Protein AF-A0A0F9GBS3-F1 (afdb_monomer)

Secondary structure (DSSP, 8-state):
---EEEE----BTSTTS---GGG---SSGGGGGHHHHHHHHHHHHHHHHHT---SEEEE-S--B-

pLDDT: mean 95.33, std 2.52, range [88.38, 98.38]

Structure (mmCIF, N/CA/C/O backbone):
data_AF-A0A0F9GBS3-F1
#
_entry.id   AF-A0A0F9GBS3-F1
#
loop_
_atom_site.group_PDB
_atom_site.id
_atom_site.type_symbol
_atom_site.label_atom_id
_atom_site.label_alt_id
_atom_site.label_comp_id
_atom_site.label_asym_id
_atom_site.label_entity_id
_atom_site.label_seq_id
_atom_site.pdbx_PDB_ins_code
_atom_site.Cartn_x
_atom_site.Cartn_y
_atom_site.Cartn_z
_atom_site.occupancy
_atom_site.B_iso_or_equiv
_atom_site.auth_seq_id
_atom_site.auth_comp_id
_atom_site.auth_asym_id
_atom_site.auth_atom_id
_atom_site.pdbx_PDB_model_num
ATOM 1 N N . MET A 1 1 ? -15.187 -1.213 22.135 1.00 88.38 1 MET A N 1
ATOM 2 C CA . MET A 1 1 ? -15.882 -1.334 20.833 1.00 88.38 1 MET A CA 1
ATOM 3 C C . MET A 1 1 ? -14.882 -1.859 19.814 1.00 88.38 1 MET A C 1
ATOM 5 O O . MET A 1 1 ? -13.749 -1.397 19.861 1.00 88.38 1 MET A O 1
ATOM 9 N N . LYS A 1 2 ? -15.251 -2.833 18.973 1.00 96.62 2 LYS A N 1
ATOM 10 C CA . LYS A 1 2 ? -14.362 -3.397 17.940 1.00 96.62 2 LYS A CA 1
ATOM 11 C C . LYS A 1 2 ? -14.491 -2.614 16.629 1.00 96.62 2 LYS A C 1
ATOM 13 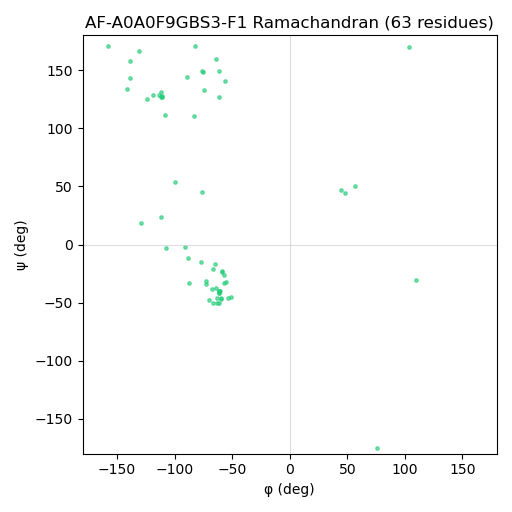O O . LYS A 1 2 ? -15.587 -2.148 16.326 1.00 96.62 2 LYS A O 1
ATOM 18 N N . ARG A 1 3 ? -13.395 -2.435 15.884 1.00 98.00 3 ARG A N 1
ATOM 19 C CA . ARG A 1 3 ? -13.338 -1.650 14.634 1.00 98.00 3 ARG A CA 1
ATOM 20 C C . ARG A 1 3 ? -12.931 -2.521 13.450 1.00 98.00 3 ARG A C 1
ATOM 22 O O . ARG A 1 3 ? -11.909 -3.203 13.499 1.00 98.00 3 ARG A O 1
ATOM 29 N N . PHE A 1 4 ? -13.725 -2.450 12.388 1.00 97.88 4 PHE A N 1
ATOM 30 C CA . PHE A 1 4 ? -13.522 -3.179 11.140 1.00 97.88 4 PHE A CA 1
ATOM 31 C C . PHE A 1 4 ? -13.171 -2.188 10.026 1.00 97.88 4 PHE A C 1
ATOM 33 O O . PHE A 1 4 ? -13.862 -1.179 9.879 1.00 97.88 4 PHE A O 1
ATOM 40 N N . LEU A 1 5 ? -12.118 -2.461 9.256 1.00 98.00 5 LEU A N 1
ATOM 41 C CA . LEU A 1 5 ? -11.774 -1.707 8.051 1.00 98.00 5 LEU A CA 1
ATOM 42 C C . LEU A 1 5 ? -11.978 -2.603 6.830 1.00 98.00 5 LEU A C 1
ATOM 44 O O . LEU A 1 5 ? -11.421 -3.695 6.774 1.00 98.00 5 LEU A O 1
ATOM 48 N N . VAL A 1 6 ? -12.751 -2.128 5.856 1.00 97.94 6 VAL A N 1
ATOM 49 C CA . VAL A 1 6 ? -12.924 -2.785 4.556 1.00 97.94 6 VAL A CA 1
ATOM 50 C C . VAL A 1 6 ? -12.250 -1.934 3.492 1.00 97.94 6 VAL A C 1
ATOM 52 O O . VAL A 1 6 ? -12.524 -0.738 3.400 1.00 97.94 6 VAL A O 1
ATOM 55 N N . ILE A 1 7 ? -11.379 -2.551 2.703 1.00 97.75 7 ILE A N 1
ATOM 56 C CA . ILE A 1 7 ? -10.760 -1.971 1.507 1.00 97.75 7 ILE A CA 1
ATOM 57 C C . ILE A 1 7 ? -10.894 -2.959 0.345 1.00 97.75 7 ILE A C 1
ATOM 59 O O . ILE A 1 7 ? -11.241 -4.119 0.556 1.00 97.75 7 ILE A O 1
ATOM 63 N N . SER A 1 8 ? -10.641 -2.512 -0.877 1.00 97.50 8 SER A N 1
ATOM 64 C CA . SER A 1 8 ? -10.762 -3.315 -2.096 1.00 97.50 8 SER A CA 1
ATOM 65 C C . SER A 1 8 ? -9.908 -2.694 -3.207 1.00 97.50 8 SER A C 1
ATOM 67 O O . SER A 1 8 ? -9.403 -1.583 -3.009 1.00 97.50 8 SER A O 1
ATOM 69 N N . ASP A 1 9 ? -9.746 -3.398 -4.330 1.00 96.56 9 ASP A N 1
ATOM 70 C CA . ASP A 1 9 ? -9.228 -2.846 -5.595 1.00 96.56 9 ASP A CA 1
ATOM 71 C C . ASP A 1 9 ? -7.843 -2.199 -5.432 1.00 96.56 9 ASP A C 1
ATOM 73 O O . ASP A 1 9 ? -7.585 -1.051 -5.803 1.00 96.56 9 ASP A O 1
ATOM 77 N N . LEU A 1 10 ? -6.925 -2.939 -4.807 1.00 97.12 10 LEU A N 1
ATOM 78 C CA . LEU A 1 10 ? -5.556 -2.472 -4.600 1.00 97.12 10 LEU A CA 1
ATOM 79 C C . LEU A 1 10 ? -4.758 -2.488 -5.907 1.00 97.12 10 LEU A C 1
ATOM 81 O O . LEU A 1 10 ? -3.849 -1.667 -6.061 1.00 97.12 10 LEU A O 1
ATOM 85 N N . HIS A 1 11 ? -5.074 -3.424 -6.810 1.00 97.00 11 HIS A N 1
ATOM 86 C CA . HIS A 1 11 ? -4.412 -3.621 -8.100 1.00 97.00 11 HIS A CA 1
ATOM 87 C C . HIS A 1 11 ? -2.877 -3.635 -7.969 1.00 97.00 11 HIS A C 1
ATOM 89 O O . HIS A 1 11 ? -2.150 -2.947 -8.694 1.00 97.00 11 HIS A O 1
ATOM 95 N N . CYS A 1 12 ? -2.342 -4.344 -6.966 1.00 95.50 12 CYS A N 1
ATOM 96 C CA . CYS A 1 12 ? -0.894 -4.408 -6.763 1.00 95.50 12 CYS A CA 1
ATOM 97 C C . CYS A 1 12 ? -0.233 -5.048 -7.989 1.00 95.50 12 CYS A C 1
ATOM 99 O O . CYS A 1 12 ? -0.597 -6.146 -8.377 1.00 95.50 12 CYS A O 1
ATOM 101 N N . GLY A 1 13 ? 0.764 -4.388 -8.570 1.00 92.19 13 GLY A N 1
ATOM 102 C CA . GLY A 1 13 ? 1.366 -4.782 -9.847 1.00 92.19 13 GLY A CA 1
ATOM 103 C C . GLY A 1 13 ? 1.018 -3.821 -10.982 1.00 92.19 13 GLY A C 1
ATOM 104 O O . GLY A 1 13 ? 1.881 -3.546 -11.819 1.00 92.19 13 GLY A O 1
ATOM 105 N N . HIS A 1 14 ? -0.161 -3.196 -10.938 1.00 94.12 14 HIS A N 1
ATOM 106 C CA . HIS A 1 14 ? -0.617 -2.254 -11.955 1.00 94.12 14 HIS A CA 1
ATOM 107 C C . HIS A 1 14 ? 0.255 -0.990 -12.040 1.00 94.12 14 HIS A C 1
ATOM 109 O O . HIS A 1 14 ? 0.946 -0.591 -11.091 1.00 94.12 14 HIS A O 1
ATOM 115 N N . GLU A 1 15 ? 0.189 -0.300 -13.181 1.00 91.88 15 GLU A N 1
ATOM 116 C CA . GLU A 1 15 ? 0.900 0.962 -13.420 1.00 91.88 15 GLU A CA 1
ATOM 117 C C . GLU A 1 15 ? 0.564 2.018 -12.357 1.00 91.88 15 GLU A C 1
ATOM 119 O O . GLU A 1 15 ? 1.421 2.816 -11.980 1.00 91.88 15 GLU A O 1
ATOM 124 N N . VAL A 1 16 ? -0.668 1.994 -11.838 1.00 89.69 16 VAL A N 1
ATOM 125 C CA . VAL A 1 16 ? -1.201 2.997 -10.900 1.00 89.69 16 VAL A CA 1
ATOM 126 C C . VAL A 1 16 ? -1.831 2.387 -9.641 1.00 89.69 16 VAL A C 1
ATOM 128 O O . 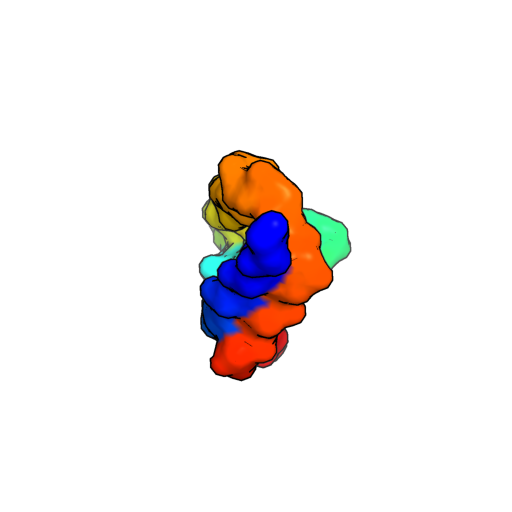VAL A 1 16 ? -2.601 3.054 -8.960 1.00 89.69 16 VAL A O 1
ATOM 131 N N . GLY A 1 17 ? -1.522 1.126 -9.331 1.00 94.56 17 GLY A N 1
ATOM 132 C CA . GLY A 1 17 ? -2.058 0.433 -8.156 1.00 94.56 17 GLY A CA 1
ATOM 133 C C . GLY A 1 17 ? -1.313 0.739 -6.854 1.00 94.56 17 GLY A C 1
ATOM 134 O O . GLY A 1 17 ? -0.212 1.302 -6.856 1.00 94.56 17 GLY A O 1
ATOM 135 N N . LEU A 1 18 ? -1.870 0.295 -5.726 1.00 96.06 18 LEU A N 1
ATOM 136 C CA . LEU A 1 18 ? -1.330 0.449 -4.366 1.00 96.06 18 LEU A CA 1
ATOM 137 C C . LEU A 1 18 ? -0.172 -0.516 -4.073 1.00 96.06 18 LEU A C 1
ATOM 139 O O . LEU A 1 18 ? -0.072 -1.124 -3.008 1.00 96.06 18 LEU A O 1
ATOM 143 N N . THR A 1 19 ? 0.749 -0.631 -5.022 1.00 94.94 19 THR A N 1
ATOM 144 C CA . THR A 1 19 ? 1.865 -1.565 -4.927 1.00 94.94 19 THR A CA 1
ATOM 145 C C . THR A 1 19 ? 2.912 -1.067 -3.940 1.00 94.94 19 THR A C 1
ATOM 147 O O . THR A 1 19 ? 3.363 0.079 -4.017 1.00 94.94 19 THR A O 1
ATOM 150 N N . ALA A 1 20 ? 3.358 -1.956 -3.053 1.00 93.81 20 ALA A N 1
ATOM 151 C CA . ALA A 1 20 ? 4.412 -1.654 -2.097 1.00 93.81 20 ALA A CA 1
ATOM 152 C C . ALA A 1 20 ? 5.699 -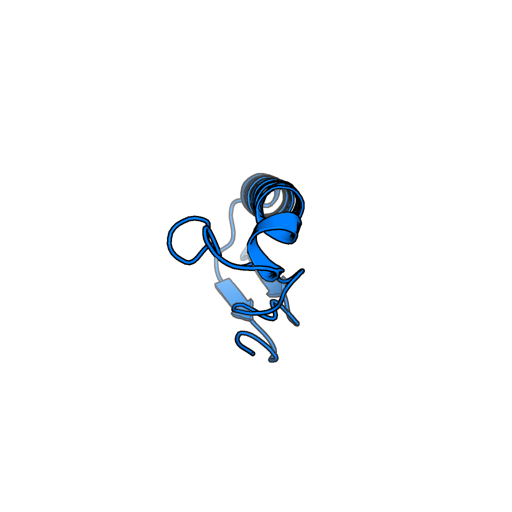1.158 -2.793 1.00 93.81 20 ALA A C 1
ATOM 154 O O . ALA A 1 20 ? 6.094 -1.728 -3.815 1.00 93.81 20 ALA A O 1
ATOM 155 N N . PRO A 1 21 ? 6.416 -0.162 -2.228 1.00 92.81 21 PRO A N 1
ATOM 156 C CA . PRO A 1 21 ? 7.639 0.380 -2.824 1.00 92.81 21 PRO A CA 1
ATOM 157 C C . PRO A 1 21 ? 8.745 -0.656 -3.073 1.00 92.81 21 PRO A C 1
ATOM 159 O O . PRO A 1 21 ? 9.563 -0.467 -3.968 1.00 92.81 21 PRO A O 1
ATOM 162 N N . SER A 1 22 ? 8.772 -1.751 -2.306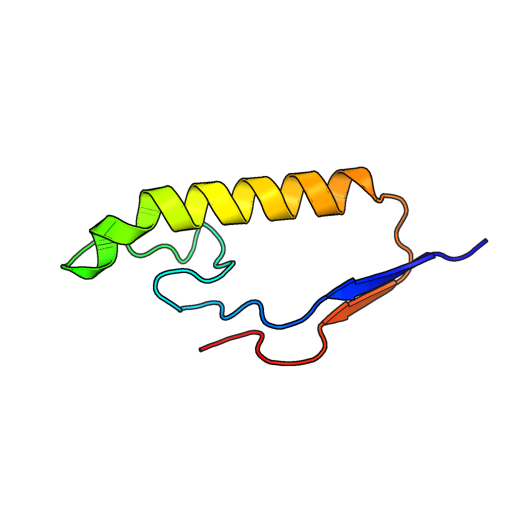 1.00 94.38 22 SER A N 1
ATOM 163 C CA . SER A 1 22 ? 9.707 -2.868 -2.508 1.00 94.38 22 SER A CA 1
ATOM 164 C C . SER A 1 22 ? 9.466 -3.643 -3.807 1.00 94.38 22 SER A C 1
ATOM 166 O O . SER A 1 22 ? 10.385 -4.284 -4.303 1.00 94.38 22 SER A O 1
ATOM 168 N N . HIS A 1 23 ? 8.260 -3.550 -4.372 1.00 93.25 23 HIS A N 1
ATOM 169 C CA . HIS A 1 23 ? 7.850 -4.177 -5.631 1.00 93.25 23 HIS A CA 1
ATOM 170 C C . HIS A 1 23 ? 7.614 -3.121 -6.725 1.00 93.25 23 HIS A C 1
ATOM 172 O O . HIS A 1 23 ? 6.821 -3.320 -7.648 1.00 93.25 23 HIS A O 1
ATOM 178 N N . ASP A 1 24 ? 8.245 -1.950 -6.595 1.00 92.81 24 ASP A N 1
ATOM 179 C CA . ASP A 1 24 ? 8.074 -0.855 -7.542 1.00 92.81 24 ASP A CA 1
ATOM 180 C C . ASP A 1 24 ? 8.824 -1.081 -8.858 1.00 92.81 24 ASP A C 1
ATOM 182 O O . ASP A 1 24 ? 9.901 -1.682 -8.902 1.00 92.81 24 ASP A O 1
ATOM 186 N N . ILE A 1 25 ? 8.262 -0.557 -9.946 1.00 90.00 25 ILE A N 1
ATOM 187 C CA . ILE A 1 25 ? 8.870 -0.671 -11.269 1.00 90.00 25 ILE A CA 1
ATOM 188 C C . ILE A 1 25 ? 9.919 0.428 -11.411 1.00 90.00 25 ILE A C 1
ATOM 190 O O . ILE A 1 25 ? 9.603 1.611 -11.511 1.00 90.00 25 ILE A O 1
ATOM 194 N N . THR A 1 26 ? 11.188 0.034 -11.436 1.00 89.06 26 THR A N 1
ATOM 195 C CA . THR A 1 26 ? 12.327 0.970 -11.474 1.00 89.06 26 THR A CA 1
ATOM 196 C C . THR A 1 26 ? 13.032 1.024 -12.828 1.00 89.06 26 THR A C 1
ATOM 198 O O . THR A 1 26 ? 13.964 1.807 -13.005 1.00 89.06 26 THR A O 1
ATOM 201 N N . ARG A 1 27 ? 12.612 0.203 -13.800 1.00 91.31 27 ARG A N 1
ATOM 202 C CA . ARG A 1 27 ? 13.233 0.098 -15.130 1.00 91.31 27 ARG A CA 1
ATOM 203 C C . ARG A 1 27 ? 12.184 -0.020 -16.237 1.00 91.31 27 ARG A C 1
ATOM 205 O O . ARG A 1 27 ? 11.054 -0.435 -15.996 1.00 91.31 27 ARG A O 1
ATOM 212 N N . GLY A 1 28 ? 12.581 0.324 -17.462 1.00 94.31 28 GLY A N 1
ATOM 213 C CA . GLY A 1 28 ? 11.721 0.254 -18.647 1.00 94.31 28 GLY A CA 1
ATOM 214 C C . GLY A 1 28 ? 10.681 1.376 -18.728 1.00 94.31 28 GLY A C 1
ATOM 215 O O . GLY A 1 28 ? 10.653 2.29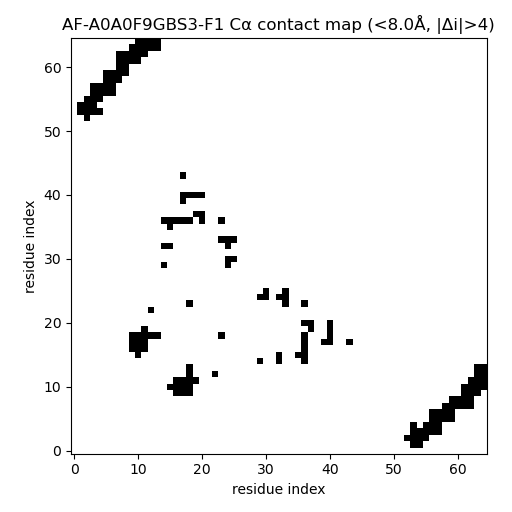1 -17.906 1.00 94.31 28 GLY A O 1
ATOM 216 N N . ARG A 1 29 ? 9.806 1.307 -19.740 1.00 93.12 29 ARG A N 1
ATOM 217 C CA . ARG A 1 29 ? 8.800 2.349 -20.039 1.00 93.12 29 ARG A CA 1
ATOM 218 C C . ARG A 1 29 ? 7.869 2.644 -18.858 1.00 93.12 29 ARG A C 1
ATOM 220 O O . ARG A 1 29 ? 7.444 3.783 -18.689 1.00 93.12 29 ARG A O 1
ATOM 227 N N . LEU A 1 30 ? 7.572 1.631 -18.047 1.00 92.25 30 LEU A N 1
ATOM 228 C CA . LEU A 1 30 ? 6.651 1.727 -16.915 1.00 92.25 30 LEU A CA 1
ATOM 229 C C . LEU A 1 30 ? 7.259 2.423 -15.688 1.00 92.25 30 LEU A C 1
ATOM 231 O O . LEU A 1 30 ? 6.516 2.893 -14.831 1.00 92.25 30 LEU A O 1
ATOM 235 N N . ALA A 1 31 ? 8.586 2.595 -15.629 1.00 94.44 31 ALA A N 1
ATOM 236 C CA . ALA A 1 31 ? 9.252 3.280 -14.517 1.00 94.44 31 ALA A CA 1
ATOM 237 C C . ALA A 1 31 ? 8.775 4.731 -14.325 1.00 94.44 31 ALA A C 1
ATOM 239 O O . ALA A 1 31 ? 8.832 5.267 -13.218 1.00 94.44 31 ALA A O 1
ATOM 240 N N . ARG A 1 32 ? 8.234 5.356 -15.381 1.00 95.00 32 ARG A N 1
ATOM 241 C CA . ARG A 1 32 ? 7.623 6.694 -15.321 1.00 95.00 32 ARG A CA 1
ATOM 242 C C . ARG A 1 32 ? 6.459 6.798 -14.328 1.00 95.00 32 ARG A C 1
ATOM 244 O O . ARG A 1 32 ? 6.155 7.900 -13.886 1.00 95.00 32 ARG A O 1
ATOM 251 N N . PHE A 1 33 ? 5.818 5.682 -13.976 1.00 95.19 33 PHE A N 1
ATOM 252 C CA . PHE A 1 33 ? 4.705 5.654 -13.026 1.00 95.19 33 PHE A CA 1
ATOM 253 C C . PHE A 1 33 ? 5.150 5.499 -11.561 1.00 95.19 33 PHE A C 1
ATOM 255 O O . PHE A 1 33 ? 4.355 5.748 -10.654 1.00 95.19 33 PHE A O 1
ATOM 262 N N . SER A 1 34 ? 6.425 5.172 -11.309 1.00 94.38 34 SER A N 1
ATOM 263 C CA . SER A 1 34 ? 6.985 5.012 -9.957 1.00 94.38 34 SER A CA 1
ATOM 264 C C . SER A 1 34 ? 6.706 6.206 -9.023 1.00 94.38 34 SER A C 1
ATOM 266 O O . SER A 1 34 ? 6.276 5.977 -7.887 1.00 94.38 34 SER A O 1
ATOM 268 N N . PRO A 1 35 ? 6.863 7.484 -9.443 1.00 93.62 35 PRO A N 1
ATOM 269 C CA . PRO A 1 35 ? 6.569 8.620 -8.564 1.00 93.62 35 PRO A CA 1
ATOM 270 C C . PRO A 1 35 ? 5.109 8.654 -8.099 1.00 93.62 35 PRO A C 1
ATOM 272 O O . PRO A 1 35 ? 4.826 8.930 -6.930 1.00 93.62 35 PRO A O 1
ATOM 275 N N . MET A 1 36 ? 4.178 8.330 -8.998 1.00 93.75 36 MET A N 1
ATOM 276 C CA . MET A 1 36 ? 2.757 8.294 -8.680 1.00 93.75 36 MET A CA 1
ATOM 277 C C . MET A 1 36 ? 2.430 7.123 -7.755 1.00 93.75 36 MET A C 1
ATOM 279 O O . MET A 1 36 ? 1.817 7.360 -6.718 1.00 93.75 36 MET A O 1
ATOM 283 N N . ARG A 1 37 ? 2.917 5.906 -8.051 1.00 94.75 37 ARG A N 1
ATOM 284 C CA . ARG A 1 37 ? 2.754 4.715 -7.192 1.00 94.75 37 ARG A CA 1
ATOM 285 C C . ARG A 1 37 ? 3.222 4.972 -5.761 1.00 94.75 37 ARG A C 1
ATOM 287 O O . ARG A 1 37 ? 2.496 4.711 -4.806 1.00 94.75 37 ARG A O 1
ATOM 294 N N . LYS A 1 38 ? 4.396 5.585 -5.596 1.00 94.12 38 LYS A N 1
ATOM 295 C CA . LYS A 1 38 ? 4.914 5.985 -4.275 1.00 94.12 38 LYS A CA 1
ATOM 296 C C . LYS A 1 38 ? 4.014 7.001 -3.577 1.00 94.12 38 LYS A C 1
ATOM 298 O O . LYS A 1 38 ? 3.814 6.905 -2.368 1.00 94.12 38 LYS A O 1
ATOM 303 N N . THR A 1 39 ? 3.478 7.964 -4.324 1.00 95.06 39 THR A N 1
ATOM 304 C CA . THR A 1 39 ? 2.602 9.010 -3.781 1.00 95.06 39 THR A CA 1
ATOM 305 C C . THR A 1 39 ? 1.285 8.425 -3.279 1.00 95.06 39 THR A C 1
ATOM 307 O O . THR A 1 39 ? 0.925 8.657 -2.124 1.00 95.06 39 THR A O 1
ATOM 310 N N . ILE A 1 40 ? 0.601 7.618 -4.096 1.00 94.94 40 ILE A N 1
ATOM 311 C CA . ILE A 1 40 ? -0.673 6.991 -3.715 1.00 94.94 40 ILE A CA 1
ATOM 312 C C . ILE A 1 40 ? -0.486 5.962 -2.599 1.00 94.94 40 ILE A C 1
ATOM 314 O O . ILE A 1 40 ? -1.274 5.941 -1.659 1.00 94.94 40 ILE A O 1
ATOM 318 N N . TYR A 1 41 ? 0.602 5.184 -2.622 1.00 96.56 41 TYR A N 1
ATOM 319 C CA . TYR A 1 41 ? 0.911 4.233 -1.557 1.00 96.56 41 TYR A CA 1
ATOM 320 C C . TYR A 1 41 ? 1.148 4.955 -0.226 1.00 96.56 41 TYR A C 1
ATOM 322 O O . TYR A 1 41 ? 0.581 4.588 0.801 1.00 96.56 41 TYR A O 1
ATOM 330 N N . LYS A 1 42 ? 1.943 6.036 -0.236 1.00 97.12 42 LYS A N 1
ATOM 331 C CA . LYS A 1 42 ? 2.195 6.849 0.963 1.00 97.12 42 LYS A CA 1
ATOM 332 C C . LYS A 1 42 ? 0.909 7.474 1.502 1.00 97.12 42 LYS A C 1
ATOM 334 O O . LYS A 1 42 ? 0.725 7.520 2.718 1.00 97.12 42 LYS A O 1
ATOM 339 N N . TRP A 1 43 ? 0.033 7.947 0.617 1.00 96.75 43 TRP A N 1
ATOM 340 C CA . TRP A 1 43 ? -1.289 8.430 1.002 1.00 96.75 43 TRP A CA 1
ATOM 341 C C . TRP A 1 43 ? -2.120 7.316 1.650 1.00 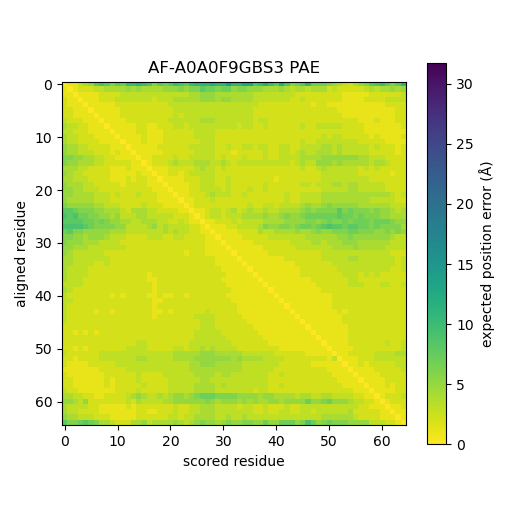96.75 43 TRP A C 1
ATOM 343 O O . TRP A 1 43 ? -2.602 7.514 2.761 1.00 96.75 43 TRP A O 1
ATOM 353 N N . ALA A 1 44 ? -2.217 6.137 1.029 1.00 97.19 44 ALA A N 1
ATOM 354 C CA . ALA A 1 44 ? -3.000 5.017 1.547 1.00 97.19 44 ALA A CA 1
ATOM 355 C C . ALA A 1 44 ? -2.517 4.572 2.935 1.00 97.19 44 ALA A C 1
ATOM 357 O O . ALA A 1 44 ? -3.324 4.450 3.854 1.00 97.19 44 ALA A O 1
ATOM 358 N N . VAL A 1 45 ? -1.200 4.426 3.125 1.00 97.06 45 VAL A N 1
ATOM 359 C CA . VAL A 1 45 ? -0.611 4.085 4.431 1.00 97.06 45 VAL A CA 1
ATOM 360 C C . VAL A 1 45 ? -0.954 5.137 5.484 1.00 97.06 45 VAL A C 1
ATOM 362 O O . VAL A 1 45 ? -1.406 4.779 6.568 1.00 97.06 45 VAL A O 1
ATOM 365 N N . LYS A 1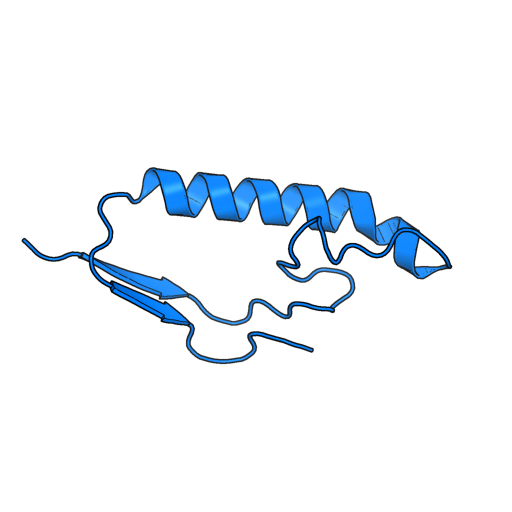 46 ? -0.796 6.431 5.171 1.00 98.38 46 LYS A N 1
ATOM 366 C CA . LYS A 1 46 ? -1.136 7.520 6.102 1.00 98.38 46 LYS A CA 1
ATOM 367 C C . LYS A 1 46 ? -2.624 7.510 6.462 1.00 98.38 46 LYS A C 1
ATOM 369 O O . LYS A 1 46 ? -2.975 7.710 7.622 1.00 98.38 46 LYS A O 1
ATOM 374 N N . THR A 1 47 ? -3.488 7.280 5.478 1.00 97.81 47 THR A N 1
ATOM 375 C CA . THR A 1 47 ? -4.936 7.199 5.678 1.00 97.81 47 THR A CA 1
ATOM 376 C C . THR A 1 47 ? -5.285 6.032 6.594 1.00 97.81 47 THR A C 1
ATOM 378 O O . THR A 1 47 ? -5.952 6.244 7.601 1.00 97.81 47 THR A O 1
ATOM 381 N N . ILE A 1 48 ? -4.778 4.827 6.318 1.00 97.19 48 ILE A N 1
ATOM 382 C CA . ILE A 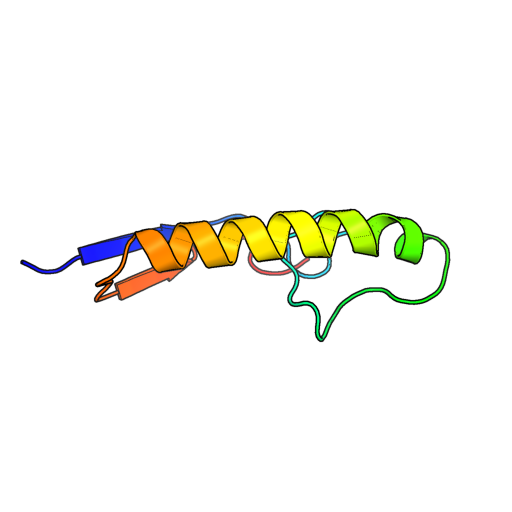1 48 ? -5.037 3.634 7.139 1.00 97.19 48 ILE A CA 1
ATOM 383 C C . ILE A 1 48 ? -4.512 3.821 8.569 1.00 97.19 48 ILE A C 1
ATOM 385 O O . ILE A 1 48 ? -5.205 3.481 9.527 1.00 97.19 48 ILE A O 1
ATOM 389 N N . ASP A 1 49 ? -3.324 4.405 8.732 1.00 97.81 49 ASP A N 1
ATOM 390 C CA . ASP A 1 49 ? -2.733 4.651 10.051 1.00 97.81 49 ASP A CA 1
ATOM 391 C C . ASP A 1 49 ? -3.571 5.633 10.890 1.00 97.81 49 ASP A C 1
ATOM 393 O O . ASP A 1 49 ? -3.796 5.408 12.079 1.00 97.81 49 ASP A O 1
ATOM 397 N N . SER A 1 50 ? -4.153 6.655 10.250 1.00 98.19 50 SER A N 1
ATOM 398 C CA . SER A 1 50 ? -5.053 7.611 10.914 1.00 98.19 50 SER A CA 1
ATOM 399 C C . SER A 1 50 ? -6.361 6.992 11.431 1.00 98.19 50 SER A C 1
ATOM 401 O O . SER A 1 50 ? -7.032 7.584 12.274 1.00 98.19 50 SER A O 1
ATOM 403 N N . LEU A 1 51 ? -6.724 5.795 10.955 1.00 97.56 51 LEU A N 1
ATOM 404 C CA . LEU A 1 51 ? -7.949 5.090 11.344 1.00 97.56 51 LEU A CA 1
ATOM 405 C C . LEU A 1 51 ? -7.755 4.151 12.543 1.00 97.56 51 LEU A C 1
ATOM 407 O O . LEU A 1 51 ? -8.728 3.526 12.985 1.00 97.56 51 LEU A O 1
ATOM 411 N N . ARG A 1 52 ? -6.530 4.023 13.070 1.00 96.44 52 ARG A N 1
ATOM 412 C CA . ARG A 1 52 ? -6.226 3.146 14.208 1.00 96.44 52 ARG A CA 1
ATOM 413 C C . A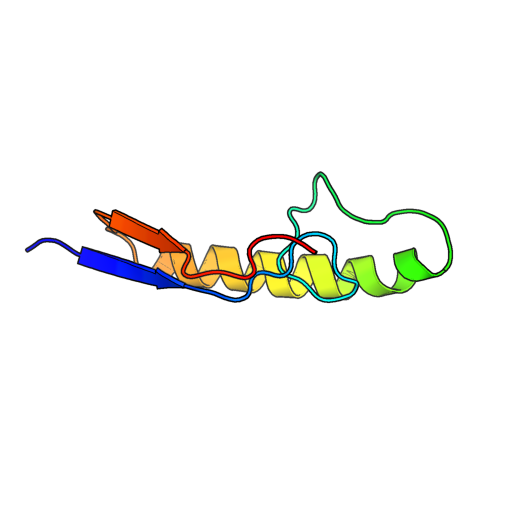RG A 1 52 ? -7.008 3.556 15.474 1.00 96.44 52 ARG A C 1
ATOM 415 O O . ARG A 1 52 ? -7.265 4.740 15.679 1.00 96.44 52 ARG A O 1
ATOM 422 N N . PRO A 1 53 ? -7.358 2.598 16.358 1.00 97.19 53 PRO A N 1
ATOM 423 C CA . PRO A 1 53 ? -7.103 1.160 16.242 1.00 97.19 53 PRO A CA 1
ATOM 424 C C . PRO A 1 53 ? -8.051 0.475 15.244 1.00 97.19 53 PRO A C 1
ATOM 426 O O . PRO A 1 53 ? -9.196 0.885 15.079 1.00 97.19 53 PRO A O 1
ATOM 429 N N . ILE A 1 54 ? -7.575 -0.579 14.585 1.00 98.06 54 ILE A N 1
ATOM 430 C CA . ILE A 1 54 ? -8.369 -1.460 13.717 1.00 98.06 54 ILE A CA 1
ATOM 431 C C . ILE A 1 54 ? -8.173 -2.871 14.262 1.00 98.06 54 ILE A C 1
ATOM 433 O O . ILE A 1 54 ? -7.034 -3.301 14.428 1.00 98.06 54 ILE A O 1
ATOM 437 N N . ASP A 1 55 ? -9.263 -3.566 14.580 1.00 98.38 55 ASP A N 1
ATOM 438 C CA . ASP A 1 55 ? -9.206 -4.939 15.088 1.00 98.38 55 ASP A CA 1
ATOM 439 C C . ASP A 1 55 ? -9.188 -5.958 13.945 1.00 98.38 55 ASP A C 1
ATOM 441 O O . ASP A 1 55 ? -8.575 -7.014 14.077 1.00 98.38 55 ASP A O 1
ATOM 445 N N . ILE A 1 56 ? -9.868 -5.658 12.832 1.00 98.00 56 ILE A N 1
ATOM 446 C CA . ILE A 1 56 ? -9.932 -6.537 11.661 1.00 98.00 56 ILE A CA 1
ATOM 447 C C . ILE A 1 56 ? -9.867 -5.701 10.378 1.00 98.00 56 ILE A C 1
ATOM 449 O O . ILE A 1 56 ? -10.568 -4.696 10.247 1.00 98.00 56 ILE A O 1
ATOM 453 N N . LEU A 1 57 ? -9.034 -6.142 9.434 1.00 97.44 57 LEU A N 1
ATOM 454 C CA . LEU A 1 57 ? -8.931 -5.620 8.073 1.00 97.44 57 LEU A CA 1
ATOM 455 C C . LEU A 1 57 ? -9.458 -6.670 7.089 1.00 97.44 57 LEU A C 1
ATOM 457 O O . LEU A 1 57 ? -8.985 -7.805 7.097 1.00 97.44 57 LEU A O 1
ATOM 461 N N . LEU A 1 58 ? -10.392 -6.277 6.227 1.00 98.00 58 LEU A N 1
ATOM 462 C CA . LEU A 1 58 ? -10.887 -7.071 5.105 1.00 98.00 58 LEU A CA 1
ATOM 463 C C . LEU A 1 58 ? -10.478 -6.412 3.786 1.00 98.00 58 LEU A C 1
ATOM 465 O O . LEU A 1 58 ? -10.751 -5.231 3.579 1.00 98.00 58 LEU A O 1
ATOM 469 N N . VAL A 1 59 ? -9.865 -7.191 2.895 1.00 97.62 59 VAL A N 1
ATOM 470 C CA . VAL A 1 59 ? -9.559 -6.791 1.514 1.00 97.62 59 VAL A CA 1
ATOM 471 C C . VAL A 1 59 ? -10.498 -7.557 0.583 1.00 97.62 59 VAL A C 1
ATOM 473 O O . VAL A 1 59 ? -10.403 -8.779 0.497 1.00 97.62 59 VAL A O 1
ATOM 476 N N . ASN A 1 60 ? -11.432 -6.862 -0.062 1.00 96.69 60 ASN A N 1
ATOM 477 C CA . ASN A 1 60 ? -12.572 -7.461 -0.760 1.00 96.69 60 ASN A CA 1
ATOM 478 C C . ASN A 1 60 ? -12.383 -7.584 -2.285 1.00 96.69 60 ASN A C 1
ATOM 480 O O . ASN A 1 60 ? -13.240 -7.155 -3.049 1.00 96.69 60 ASN A O 1
ATOM 484 N N . GLY A 1 61 ? -11.293 -8.215 -2.723 1.00 96.25 61 GLY A N 1
ATOM 485 C CA . GLY A 1 61 ? -11.026 -8.462 -4.147 1.00 96.25 61 GLY A CA 1
ATOM 486 C C . GLY A 1 61 ? -9.980 -7.528 -4.758 1.00 96.25 61 GLY A C 1
ATOM 487 O O . GLY A 1 61 ? -9.500 -6.603 -4.098 1.00 96.25 61 GLY A O 1
ATOM 488 N N . ASP A 1 62 ? -9.572 -7.861 -5.987 1.00 96.25 62 ASP A N 1
ATOM 489 C CA . ASP A 1 62 ? -8.617 -7.127 -6.832 1.00 96.25 62 ASP A CA 1
ATOM 490 C C . ASP A 1 62 ? -7.368 -6.647 -6.084 1.00 96.25 62 ASP A C 1
ATOM 492 O O . ASP A 1 62 ? -6.932 -5.497 -6.139 1.00 96.25 62 ASP A O 1
ATOM 496 N N . ALA A 1 63 ? -6.783 -7.566 -5.315 1.00 95.88 63 ALA A N 1
ATOM 497 C CA . ALA A 1 63 ? -5.588 -7.285 -4.535 1.00 95.88 63 ALA A CA 1
ATOM 498 C C . ALA A 1 63 ? -4.331 -7.167 -5.417 1.00 95.88 63 ALA A C 1
ATOM 500 O O . ALA A 1 63 ? -3.437 -6.384 -5.089 1.00 95.88 63 ALA A O 1
ATOM 501 N N . ILE A 1 64 ? -4.251 -7.946 -6.500 1.00 94.88 64 ILE A N 1
ATOM 502 C CA . ILE A 1 64 ? -3.091 -8.094 -7.389 1.00 94.88 64 ILE A CA 1
ATOM 503 C C . ILE A 1 64 ? -3.583 -8.127 -8.840 1.00 94.88 64 ILE A C 1
ATOM 505 O O . ILE A 1 64 ? -4.613 -8.750 -9.094 1.00 94.88 64 ILE A O 1
ATOM 509 N N . ASP A 1 65 ? -2.800 -7.527 -9.740 1.00 89.88 65 ASP A N 1
ATOM 510 C CA . ASP A 1 65 ? -2.945 -7.596 -11.203 1.00 89.88 65 ASP A CA 1
ATOM 511 C C . ASP A 1 65 ? -1.842 -8.443 -11.854 1.00 89.88 65 ASP A C 1
ATOM 513 O O . ASP A 1 65 ? -0.667 -8.333 -11.419 1.00 89.88 65 ASP A O 1
#

Mean predicted aligned error: 2.59 Å

Foldseek 3Di:
DAAEAEAEQQAAVDLQGLHDLVPQDCDDPSNVSRVNNVVVNVVVVVVVVVPPPHPYYHYDYNNHD

Radius of gyration: 13.37 Å; Cα contacts (8 Å, |Δi|>4): 87; chains: 1; bounding box: 29×18×41 Å

Sequence (65 aa):
MKRFLVISDLHCGHEVGLTAPSHDITRGRLARFSPMRKTIYKWAVKTIDSLRPIDILLVNGDAID

Solvent-accessible surface area (backbone atoms only — not comparable to full-atom values): 3854 Å² total; per-residue (Å²): 135,89,37,78,46,79,49,56,66,33,28,24,71,44,74,79,20,58,31,56,77,94,75,54,52,83,61,71,87,65,26,78,33,36,69,55,20,52,49,53,30,53,49,52,53,53,54,58,60,73,58,60,79,66,76,43,82,44,75,72,49,51,60,62,99

Nearest PDB structures (foldseek):
  5fow-assembly2_C  TM=3.768E-01  e=1.230E+00  Pyrococcus furiosus DSM 3638

Organism: NCBI:txid412755

InterPro domains:
  IPR029052 Metallo-dependent phosphatase-like [SSF56300] (3-64)